Protein AF-A0A174LK91-F1 (afdb_monomer_lite)

Structure (mmCIF, N/CA/C/O backbone):
data_AF-A0A174LK91-F1
#
_entry.id   AF-A0A174LK91-F1
#
loop_
_atom_site.group_PDB
_atom_site.id
_atom_site.type_symbol
_atom_site.label_atom_id
_atom_site.label_alt_id
_atom_site.label_comp_id
_atom_site.label_asym_id
_atom_site.label_entity_id
_atom_site.label_seq_id
_atom_site.pdbx_PDB_ins_code
_atom_site.Cartn_x
_atom_site.Cartn_y
_atom_site.Cartn_z
_atom_site.occupancy
_atom_site.B_iso_or_equiv
_atom_site.auth_seq_id
_atom_site.auth_comp_id
_atom_site.auth_asym_id
_atom_site.auth_atom_id
_atom_site.pdbx_PDB_model_num
ATOM 1 N N . MET A 1 1 ? 9.162 -12.613 -14.489 1.00 63.19 1 MET A N 1
ATOM 2 C CA . MET A 1 1 ? 10.042 -11.521 -14.003 1.00 63.19 1 MET A CA 1
ATOM 3 C C . MET A 1 1 ? 9.218 -10.268 -13.689 1.00 63.19 1 MET A C 1
ATOM 5 O O . MET A 1 1 ? 9.150 -9.382 -14.520 1.00 63.19 1 MET A O 1
ATOM 9 N N . ALA A 1 2 ? 8.577 -10.181 -12.516 1.00 81.50 2 ALA A N 1
ATOM 10 C CA . ALA A 1 2 ? 7.799 -8.987 -12.127 1.00 81.50 2 ALA A CA 1
ATOM 11 C C . ALA A 1 2 ? 8.389 -8.298 -10.886 1.00 81.50 2 ALA A C 1
ATOM 13 O O . ALA A 1 2 ? 8.645 -7.100 -10.880 1.00 81.50 2 ALA A O 1
ATOM 14 N N . CYS A 1 3 ? 8.716 -9.065 -9.844 1.00 86.00 3 CYS A N 1
ATOM 15 C CA . CYS A 1 3 ? 9.160 -8.482 -8.579 1.00 86.00 3 CYS A CA 1
ATOM 16 C C . CYS A 1 3 ? 10.568 -7.885 -8.614 1.00 86.00 3 CYS A C 1
ATOM 18 O O . CYS A 1 3 ? 10.835 -6.976 -7.836 1.00 86.00 3 CYS A O 1
ATOM 20 N N . LYS A 1 4 ? 11.472 -8.356 -9.480 1.00 87.88 4 LYS A N 1
ATOM 21 C CA . LYS A 1 4 ? 12.851 -7.837 -9.548 1.00 87.88 4 LYS A CA 1
ATOM 22 C C . LYS A 1 4 ? 12.914 -6.401 -10.087 1.00 87.88 4 LYS A C 1
ATOM 24 O O . LYS A 1 4 ? 13.721 -5.626 -9.595 1.00 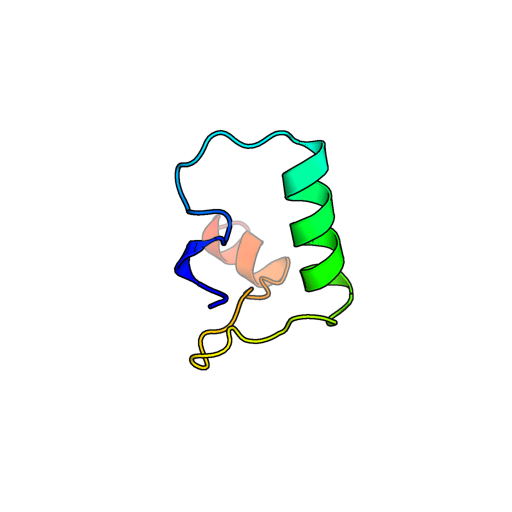87.88 4 LYS A O 1
ATOM 29 N N . ALA A 1 5 ? 12.037 -6.060 -11.032 1.00 89.88 5 ALA A N 1
ATOM 30 C CA . ALA A 1 5 ? 11.978 -4.748 -11.681 1.00 89.88 5 ALA A CA 1
ATOM 31 C C . ALA A 1 5 ? 11.003 -3.763 -11.007 1.00 89.88 5 ALA A C 1
ATOM 33 O O . ALA A 1 5 ? 10.878 -2.628 -11.447 1.00 89.88 5 ALA A O 1
ATOM 34 N N . ALA A 1 6 ? 10.283 -4.195 -9.968 1.00 91.62 6 ALA A N 1
ATOM 35 C CA . ALA A 1 6 ? 9.303 -3.356 -9.292 1.00 91.62 6 ALA A CA 1
ATOM 36 C C . ALA A 1 6 ? 9.962 -2.241 -8.469 1.00 91.62 6 ALA A C 1
ATOM 38 O O . ALA A 1 6 ? 11.024 -2.450 -7.874 1.00 91.62 6 ALA A O 1
ATOM 39 N N . ILE A 1 7 ? 9.249 -1.120 -8.346 1.00 91.44 7 ILE A N 1
ATOM 40 C CA . ILE A 1 7 ? 9.516 -0.069 -7.360 1.00 91.44 7 ILE A CA 1
ATOM 41 C C . ILE A 1 7 ? 9.620 -0.692 -5.962 1.00 91.44 7 ILE A C 1
ATOM 43 O O . ILE A 1 7 ? 8.804 -1.539 -5.580 1.00 91.44 7 ILE A O 1
ATOM 47 N N . LYS A 1 8 ? 10.637 -0.291 -5.195 1.00 91.38 8 LYS A N 1
ATOM 48 C CA . LYS A 1 8 ? 10.915 -0.815 -3.851 1.00 91.38 8 LYS A CA 1
ATOM 49 C C . LYS A 1 8 ? 10.697 0.238 -2.774 1.00 91.38 8 LYS A C 1
ATOM 51 O O . LYS A 1 8 ? 10.913 1.429 -2.987 1.00 91.38 8 LYS A O 1
ATOM 56 N N . GLY A 1 9 ? 10.343 -0.229 -1.577 1.00 90.94 9 GLY A N 1
ATOM 57 C CA . GLY A 1 9 ? 10.336 0.613 -0.383 1.00 90.94 9 GLY A CA 1
ATOM 58 C C . GLY A 1 9 ? 11.715 1.232 -0.138 1.00 90.94 9 GLY A C 1
ATOM 59 O O . GLY A 1 9 ? 12.734 0.564 -0.306 1.00 90.94 9 GLY A O 1
ATOM 60 N N . GLY A 1 10 ? 11.739 2.517 0.215 1.00 90.38 10 GLY A N 1
ATOM 61 C CA . GLY A 1 10 ? 12.970 3.277 0.459 1.00 90.38 10 GLY A CA 1
ATOM 62 C C . GLY A 1 10 ? 13.666 3.823 -0.794 1.00 90.38 10 GLY A C 1
ATOM 63 O O . GLY A 1 10 ? 14.577 4.638 -0.662 1.00 90.38 10 GLY A O 1
ATOM 64 N N . GLN A 1 11 ? 13.240 3.443 -2.004 1.00 93.50 11 GLN A N 1
ATOM 65 C CA . GLN A 1 11 ? 13.753 4.060 -3.229 1.00 93.50 11 GLN A CA 1
ATOM 66 C C . GLN A 1 11 ? 13.204 5.480 -3.404 1.00 93.50 11 GLN A C 1
ATOM 68 O O . GLN A 1 11 ? 12.020 5.744 -3.183 1.00 93.50 11 GLN A O 1
ATOM 73 N N . ARG A 1 12 ? 14.0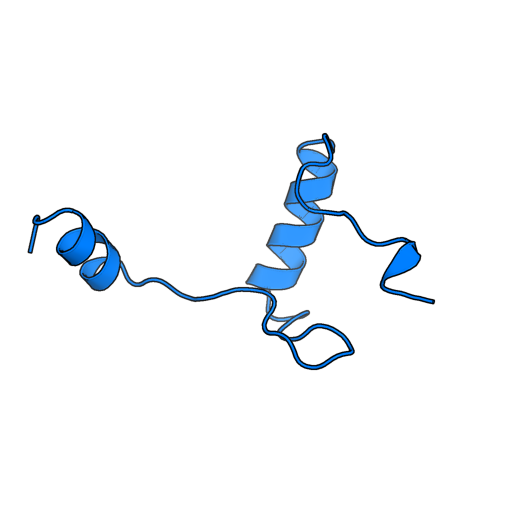72 6.394 -3.847 1.00 94.75 12 ARG A N 1
ATOM 74 C CA . ARG A 1 12 ? 13.692 7.761 -4.218 1.00 94.75 12 ARG A CA 1
ATOM 75 C C . ARG A 1 12 ? 13.203 7.763 -5.662 1.00 94.75 12 ARG A C 1
ATOM 77 O O . ARG A 1 12 ? 14.004 7.838 -6.585 1.00 94.75 12 ARG A O 1
ATOM 84 N N . ASN A 1 13 ? 11.891 7.656 -5.824 1.00 94.19 13 ASN A N 1
ATOM 85 C CA . ASN A 1 13 ? 11.219 7.689 -7.121 1.00 94.19 13 ASN A CA 1
ATOM 86 C C . ASN A 1 13 ? 10.574 9.057 -7.347 1.00 94.19 13 ASN A C 1
ATOM 88 O O . ASN A 1 13 ? 10.344 9.812 -6.398 1.00 94.19 13 ASN A O 1
ATOM 92 N N . SER A 1 14 ? 10.265 9.377 -8.601 1.00 96.69 14 SER A N 1
ATOM 93 C CA . SER A 1 14 ? 9.605 10.645 -8.919 1.00 96.69 14 SER A CA 1
ATOM 94 C C . SER A 1 14 ? 8.147 10.660 -8.421 1.00 96.69 14 SER A C 1
ATOM 96 O O . SER A 1 14 ? 7.485 9.617 -8.427 1.00 96.69 14 SER A O 1
ATOM 98 N N . PRO A 1 15 ? 7.587 11.830 -8.056 1.00 96.06 15 PRO A N 1
ATOM 99 C CA . PRO A 1 15 ? 6.178 11.928 -7.670 1.00 96.06 15 PRO A CA 1
ATOM 100 C C . PRO A 1 15 ? 5.215 11.406 -8.746 1.00 96.06 15 PRO A C 1
ATOM 102 O O . PRO A 1 15 ? 4.229 10.749 -8.424 1.00 96.06 15 PRO A O 1
ATOM 105 N N . ALA A 1 16 ? 5.520 11.645 -10.025 1.00 97.00 16 ALA A N 1
ATOM 106 C CA . ALA A 1 16 ? 4.694 11.199 -11.147 1.00 97.00 16 ALA A CA 1
ATOM 107 C C . ALA A 1 16 ? 4.645 9.667 -11.275 1.00 97.00 16 ALA A C 1
ATOM 109 O O . ALA A 1 16 ? 3.607 9.095 -11.602 1.00 97.00 16 ALA A O 1
ATOM 110 N N . GLU A 1 17 ? 5.760 8.992 -11.005 1.00 95.19 17 GLU A N 1
ATOM 111 C CA . GLU A 1 17 ? 5.837 7.534 -11.021 1.00 95.19 17 GLU A CA 1
ATOM 112 C C . GLU A 1 17 ? 5.049 6.919 -9.859 1.00 95.19 17 GLU A C 1
ATOM 114 O O . GLU A 1 17 ? 4.251 6.002 -10.059 1.00 95.19 17 GLU A O 1
ATOM 119 N N . LEU A 1 18 ? 5.198 7.481 -8.657 1.00 95.12 18 LEU A N 1
ATOM 120 C CA . LEU A 1 18 ? 4.456 7.041 -7.476 1.00 95.12 18 LEU A CA 1
ATOM 121 C C . LEU A 1 18 ? 2.945 7.262 -7.632 1.00 95.12 18 LEU A C 1
ATOM 123 O O . LEU A 1 18 ? 2.158 6.402 -7.235 1.00 95.12 18 LEU A O 1
ATOM 127 N N . LEU A 1 19 ? 2.533 8.367 -8.266 1.00 96.38 19 LEU A N 1
ATOM 128 C CA . LEU A 1 19 ? 1.128 8.652 -8.562 1.00 96.38 19 LEU A CA 1
ATOM 129 C C . LEU A 1 19 ? 0.502 7.556 -9.435 1.00 96.38 19 LEU A C 1
ATOM 131 O O . LEU A 1 19 ? -0.603 7.107 -9.142 1.00 96.38 19 LEU A O 1
ATOM 135 N N . LYS A 1 20 ? 1.209 7.083 -10.471 1.00 95.31 20 LYS A N 1
ATOM 136 C CA . LYS A 1 20 ? 0.719 6.000 -11.341 1.00 95.31 20 LYS A CA 1
ATOM 137 C C . LYS A 1 20 ? 0.469 4.712 -10.560 1.00 95.31 20 LYS A C 1
ATOM 139 O O . LYS A 1 20 ? -0.549 4.055 -10.768 1.00 95.31 20 LYS A O 1
ATOM 144 N N . VAL A 1 21 ? 1.371 4.364 -9.639 1.00 94.12 21 VAL A N 1
ATOM 145 C CA . VAL A 1 21 ? 1.191 3.193 -8.769 1.00 94.12 21 VAL A CA 1
ATOM 146 C C . VAL A 1 21 ? -0.022 3.374 -7.864 1.00 94.12 21 VAL A C 1
ATOM 148 O O . VAL A 1 21 ? -0.865 2.482 -7.792 1.00 94.12 21 VAL A O 1
ATOM 151 N N . ALA A 1 22 ? -0.147 4.536 -7.220 1.00 94.94 22 ALA A N 1
ATOM 152 C CA . ALA A 1 22 ? -1.283 4.833 -6.358 1.00 94.94 22 ALA A CA 1
ATOM 153 C C . ALA A 1 22 ? -2.612 4.753 -7.126 1.00 94.94 22 ALA A C 1
ATOM 155 O O . ALA A 1 22 ? -3.546 4.114 -6.658 1.00 94.94 22 ALA A O 1
ATOM 156 N N . GLN A 1 23 ? -2.687 5.314 -8.335 1.00 96.31 23 GLN A N 1
ATOM 157 C CA . GLN A 1 23 ? -3.885 5.259 -9.178 1.00 96.31 23 GLN A CA 1
ATOM 158 C C . GLN A 1 23 ? -4.295 3.824 -9.532 1.00 96.31 23 GLN A C 1
ATOM 160 O O . GLN A 1 23 ? -5.477 3.501 -9.456 1.00 96.31 23 GLN A O 1
ATOM 165 N N . ALA A 1 24 ? -3.341 2.952 -9.871 1.00 94.44 24 ALA A N 1
ATOM 166 C CA . ALA A 1 24 ? -3.621 1.548 -10.184 1.00 94.44 24 ALA A CA 1
ATOM 167 C C . ALA A 1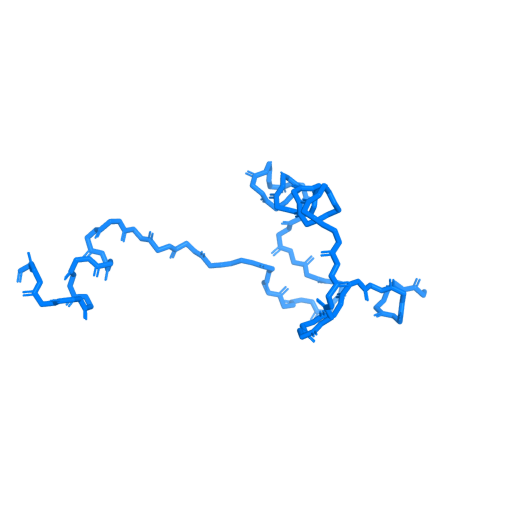 24 ? -4.148 0.752 -8.975 1.00 94.44 24 ALA A C 1
ATOM 169 O O . ALA A 1 24 ? -4.971 -0.152 -9.126 1.00 94.44 24 ALA A O 1
ATOM 170 N N . VAL A 1 25 ? -3.678 1.089 -7.772 1.00 94.69 25 VAL A N 1
ATOM 171 C CA . VAL A 1 25 ? -4.174 0.503 -6.521 1.00 94.69 25 VAL A CA 1
ATOM 172 C C . VAL A 1 25 ? -5.569 1.038 -6.195 1.00 94.69 25 VAL A C 1
ATOM 174 O O . VAL A 1 25 ? -6.478 0.257 -5.925 1.00 94.69 25 VAL A O 1
ATOM 177 N N . MET A 1 26 ? -5.764 2.357 -6.279 1.00 94.81 26 MET A N 1
ATOM 178 C CA . MET A 1 26 ? -7.032 3.024 -5.960 1.00 94.81 26 MET A CA 1
ATOM 179 C C . MET A 1 26 ? -8.163 2.650 -6.926 1.00 94.81 26 MET A C 1
ATOM 181 O O . MET A 1 26 ? -9.315 2.581 -6.511 1.00 94.81 26 MET A O 1
ATOM 185 N N . SER A 1 27 ? -7.859 2.369 -8.197 1.00 96.06 27 SER A N 1
ATOM 186 C CA . SER A 1 27 ? -8.849 1.878 -9.166 1.00 96.06 27 SER A CA 1
ATOM 187 C C . SER A 1 27 ? -9.258 0.420 -8.933 1.00 96.06 27 SER A C 1
ATOM 189 O O . SER A 1 27 ? -10.193 -0.071 -9.563 1.00 96.06 27 SER A O 1
ATOM 191 N N . GLY A 1 28 ? -8.550 -0.300 -8.058 1.00 93.12 28 GLY A N 1
ATOM 192 C CA . GLY A 1 28 ? -8.764 -1.722 -7.816 1.00 93.12 28 GLY A CA 1
ATOM 193 C C . GLY A 1 28 ? -8.225 -2.636 -8.919 1.00 93.12 28 GLY A C 1
ATOM 194 O O . GLY A 1 28 ? -8.441 -3.846 -8.835 1.00 93.12 28 GLY A O 1
ATOM 195 N N . ALA A 1 29 ? -7.505 -2.098 -9.914 1.00 92.56 29 ALA A N 1
ATOM 196 C CA . ALA A 1 29 ? -6.847 -2.889 -10.956 1.00 92.56 29 ALA A CA 1
ATOM 197 C C . ALA A 1 29 ? -5.767 -3.820 -10.378 1.00 92.56 29 ALA A C 1
ATOM 199 O O . ALA A 1 29 ? -5.499 -4.887 -10.929 1.00 92.56 29 ALA A O 1
ATOM 200 N N . VAL A 1 30 ? -5.172 -3.441 -9.242 1.00 90.50 30 VAL A N 1
ATOM 201 C CA . VAL A 1 30 ? -4.213 -4.260 -8.499 1.00 90.50 30 VAL A CA 1
ATOM 202 C C . VAL A 1 30 ? -4.658 -4.363 -7.043 1.00 90.50 30 VAL A C 1
ATOM 204 O O . VAL A 1 30 ? -4.694 -3.365 -6.331 1.00 90.50 30 VAL A O 1
ATOM 207 N N . LYS A 1 31 ? -4.971 -5.583 -6.589 1.00 93.44 31 LYS A N 1
ATOM 208 C CA . LYS A 1 31 ? -5.379 -5.868 -5.194 1.00 93.44 31 LYS A CA 1
ATOM 209 C C . LYS A 1 31 ? -4.375 -6.736 -4.437 1.00 93.44 31 LYS A C 1
ATOM 211 O O . LYS A 1 31 ? -4.181 -6.569 -3.234 1.00 93.44 31 LYS A O 1
ATOM 216 N N . TYR A 1 32 ? -3.694 -7.621 -5.159 1.00 94.81 32 TYR A N 1
ATOM 217 C CA . TYR A 1 32 ? -2.700 -8.534 -4.613 1.00 94.81 32 TYR A CA 1
ATOM 218 C C . TYR A 1 32 ? -1.457 -8.537 -5.494 1.00 94.81 32 TYR A C 1
ATOM 220 O O . TYR A 1 32 ? -1.536 -8.379 -6.712 1.00 94.81 32 TYR A O 1
ATOM 228 N N . CYS A 1 33 ? -0.299 -8.734 -4.875 1.00 92.19 33 CYS A N 1
ATOM 229 C CA . CYS A 1 33 ? 0.921 -9.035 -5.605 1.00 92.19 33 CYS A CA 1
ATOM 230 C C . CYS A 1 33 ? 0.854 -10.476 -6.160 1.00 92.19 33 CYS A C 1
ATOM 232 O O . CYS A 1 33 ? 0.069 -11.286 -5.661 1.00 92.19 33 CYS A O 1
ATOM 234 N N . PRO A 1 34 ? 1.709 -10.858 -7.128 1.00 91.56 34 PRO A N 1
ATOM 235 C CA . PRO A 1 34 ? 1.708 -12.211 -7.700 1.00 91.56 34 PRO A CA 1
ATOM 236 C C . PRO A 1 34 ? 2.033 -13.332 -6.691 1.00 91.56 34 PRO A C 1
ATOM 238 O O . PRO A 1 34 ? 1.925 -14.503 -7.028 1.00 91.56 34 PRO A O 1
ATOM 241 N N . HIS A 1 35 ? 2.420 -12.988 -5.459 1.00 94.00 35 HIS A N 1
ATOM 242 C CA . HIS A 1 35 ? 2.655 -13.928 -4.358 1.00 94.00 35 HIS A CA 1
ATOM 243 C C . HIS A 1 35 ? 1.554 -13.884 -3.279 1.00 94.00 35 HIS A C 1
ATOM 245 O O . HIS A 1 35 ? 1.764 -14.376 -2.174 1.00 94.00 35 HIS A O 1
ATOM 251 N N . GLY A 1 36 ? 0.421 -13.226 -3.546 1.00 91.88 36 GLY A N 1
ATOM 252 C CA . GLY A 1 36 ? -0.747 -13.203 -2.658 1.00 91.88 36 GLY A CA 1
ATOM 253 C C . GLY A 1 36 ? -0.725 -12.160 -1.534 1.00 91.88 36 GLY A C 1
ATOM 254 O O . GLY A 1 36 ? -1.658 -12.112 -0.739 1.00 91.88 36 GLY A O 1
ATOM 255 N N . ARG A 1 37 ? 0.293 -11.291 -1.445 1.00 94.75 37 ARG A N 1
ATOM 256 C CA . ARG A 1 37 ? 0.302 -10.210 -0.437 1.00 94.75 37 ARG A CA 1
ATOM 257 C C . ARG A 1 37 ? -0.631 -9.071 -0.868 1.00 94.75 37 ARG A C 1
ATOM 259 O O . ARG A 1 37 ? -0.544 -8.668 -2.032 1.00 94.75 37 ARG A O 1
ATOM 266 N N . PRO A 1 38 ? -1.473 -8.525 0.029 1.00 95.06 38 PRO A N 1
ATOM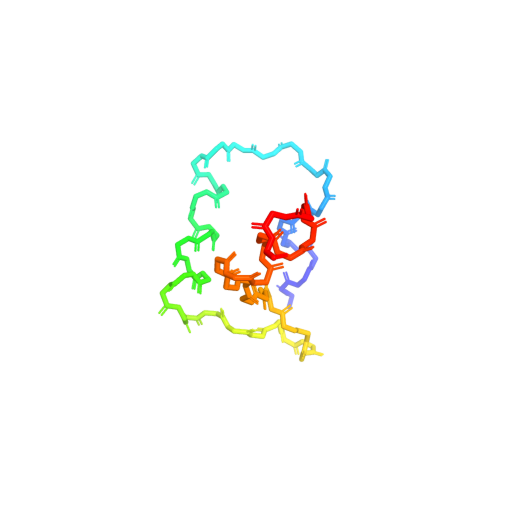 267 C CA . PRO A 1 38 ? -2.290 -7.358 -0.287 1.00 95.06 38 PRO A CA 1
ATOM 268 C C . PRO A 1 38 ? -1.394 -6.152 -0.590 1.00 95.06 38 PRO A C 1
ATOM 270 O O . PRO A 1 38 ? -0.341 -5.986 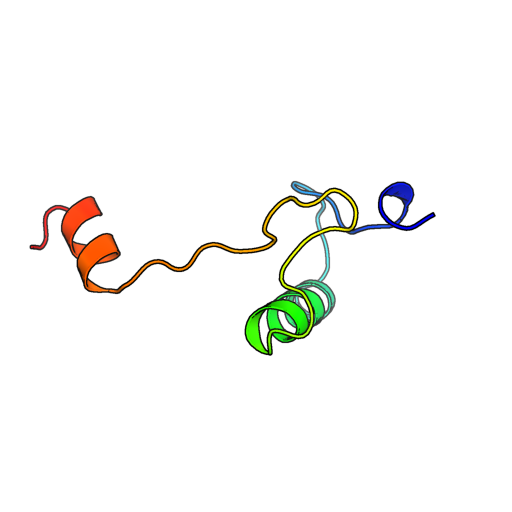0.030 1.00 95.06 38 PRO A O 1
ATOM 273 N N . VAL A 1 39 ? -1.800 -5.323 -1.553 1.00 95.06 39 VAL A N 1
ATOM 274 C CA . VAL A 1 39 ? -1.018 -4.136 -1.959 1.00 95.06 39 VAL A CA 1
ATOM 275 C C . VAL A 1 39 ? -1.388 -2.869 -1.190 1.00 95.06 39 VAL A C 1
ATOM 277 O O . VAL A 1 39 ? -0.604 -1.926 -1.162 1.00 95.06 39 VAL A O 1
ATOM 280 N N . ALA A 1 40 ? -2.557 -2.853 -0.551 1.00 95.06 40 ALA A N 1
ATOM 281 C CA . ALA A 1 40 ? -3.026 -1.764 0.293 1.00 95.06 40 ALA A CA 1
ATOM 282 C C . ALA A 1 40 ? -3.906 -2.298 1.426 1.00 95.06 40 ALA A C 1
ATOM 284 O O . ALA A 1 40 ? -4.428 -3.413 1.356 1.00 95.06 40 ALA A O 1
ATOM 285 N N . ILE A 1 41 ? -4.063 -1.477 2.459 1.00 94.12 41 ILE A N 1
ATOM 286 C CA . ILE A 1 41 ? -5.045 -1.658 3.526 1.00 94.12 41 ILE A CA 1
ATOM 287 C C . ILE A 1 41 ? -5.943 -0.427 3.554 1.00 94.12 41 ILE A C 1
ATOM 289 O O . ILE A 1 41 ? -5.483 0.683 3.281 1.00 94.12 41 ILE A O 1
ATOM 293 N N . GLU A 1 42 ? -7.206 -0.621 3.902 1.00 92.38 42 GLU A N 1
ATOM 294 C CA . GLU A 1 42 ? -8.137 0.480 4.108 1.00 92.38 42 GLU A CA 1
ATOM 295 C C . GLU A 1 42 ? -8.148 0.869 5.586 1.00 92.38 42 GLU A C 1
ATOM 297 O O . GLU A 1 42 ? -8.183 0.010 6.470 1.00 92.38 42 GLU A O 1
ATOM 302 N N . LEU A 1 43 ? -8.090 2.172 5.852 1.00 94.50 43 LEU A N 1
ATOM 303 C CA . LEU A 1 43 ? -8.230 2.726 7.189 1.00 94.50 43 LEU A CA 1
ATOM 304 C C . LEU A 1 43 ? -9.365 3.741 7.160 1.00 94.50 43 LEU A C 1
ATOM 306 O O . LEU A 1 43 ? -9.251 4.790 6.526 1.00 94.50 43 LEU A O 1
ATOM 310 N N . THR A 1 44 ? -10.459 3.433 7.848 1.00 95.69 44 THR A N 1
ATOM 311 C CA . THR A 1 44 ? -11.590 4.354 7.932 1.00 95.69 44 THR A CA 1
ATOM 312 C C . THR A 1 44 ? -11.229 5.560 8.790 1.00 95.69 44 THR A C 1
ATOM 314 O O . THR A 1 44 ? -10.350 5.507 9.657 1.00 95.69 44 THR A O 1
ATOM 317 N N . ARG A 1 45 ? -11.957 6.662 8.597 1.00 95.06 45 ARG A N 1
ATOM 318 C CA . ARG A 1 45 ? -11.778 7.872 9.404 1.00 95.06 45 ARG A CA 1
ATOM 319 C C . ARG A 1 45 ? -11.926 7.597 10.904 1.00 95.06 45 ARG A C 1
ATOM 321 O O . ARG A 1 45 ? -11.087 8.038 11.677 1.00 95.06 45 ARG A O 1
ATOM 328 N N . GLN A 1 46 ? -12.917 6.799 11.298 1.00 95.94 46 GLN A N 1
ATOM 329 C CA . GLN A 1 46 ? -13.118 6.412 12.696 1.00 95.94 46 GLN A CA 1
ATOM 330 C C . GLN A 1 46 ? -11.933 5.600 13.248 1.00 95.94 46 GLN A C 1
ATOM 332 O O . GLN A 1 46 ? -11.482 5.826 14.370 1.00 95.94 46 GLN A O 1
ATOM 337 N N . GLN A 1 47 ? -11.392 4.660 12.461 1.00 96.31 47 GLN A N 1
ATOM 338 C CA . GLN A 1 47 ? -10.208 3.893 12.861 1.00 96.31 47 GLN A CA 1
ATOM 339 C C . GLN A 1 47 ? -8.976 4.793 13.007 1.00 96.31 47 GLN A C 1
ATOM 341 O O . GLN A 1 47 ? -8.152 4.558 13.892 1.00 96.31 47 GLN A O 1
ATOM 346 N N . LEU A 1 48 ? -8.852 5.817 12.161 1.00 95.88 48 LEU A N 1
ATOM 347 C CA . LEU A 1 48 ? -7.806 6.828 12.260 1.00 95.88 48 LEU A CA 1
ATOM 348 C C . LEU A 1 48 ? -7.981 7.669 13.533 1.00 95.88 48 LEU A C 1
ATOM 350 O O . LEU A 1 48 ? -7.052 7.760 14.328 1.00 95.88 48 LEU A O 1
ATOM 354 N N . GLU A 1 49 ? -9.171 8.220 13.774 1.00 96.56 49 GLU A N 1
ATOM 355 C CA . GLU A 1 49 ? -9.492 9.042 14.951 1.00 96.56 49 GLU A CA 1
ATOM 356 C C . GLU A 1 49 ? -9.239 8.290 16.263 1.00 96.56 49 GLU A C 1
ATOM 358 O O . GLU A 1 49 ? -8.579 8.825 17.157 1.00 96.56 49 GLU A O 1
ATOM 363 N N . LYS A 1 50 ? -9.638 7.013 16.341 1.00 96.44 50 LYS A N 1
ATOM 364 C CA . LYS A 1 50 ? -9.362 6.145 17.494 1.00 96.44 50 LYS A CA 1
ATOM 365 C C . LYS A 1 50 ? -7.865 6.002 17.780 1.00 96.44 50 LYS A C 1
ATOM 367 O O . LYS A 1 50 ? -7.464 6.033 18.939 1.00 96.44 50 LYS A O 1
ATOM 372 N N . ARG A 1 51 ? -7.018 5.872 16.750 1.00 94.19 51 ARG A N 1
ATOM 373 C CA . ARG A 1 51 ? -5.552 5.756 16.918 1.00 94.19 51 ARG A CA 1
ATOM 374 C C . ARG A 1 51 ? -4.906 7.039 17.439 1.00 94.19 51 ARG A C 1
ATOM 376 O O . ARG A 1 51 ? -3.850 6.964 18.054 1.00 94.19 51 ARG A O 1
ATOM 383 N N . PHE A 1 52 ? -5.538 8.187 17.209 1.00 95.88 52 PHE A N 1
ATOM 384 C CA . PHE A 1 52 ? -5.099 9.480 17.734 1.00 95.88 52 PHE A CA 1
ATOM 385 C C . PHE A 1 52 ? -5.795 9.873 19.046 1.00 95.88 52 PHE A C 1
ATOM 387 O O . PHE A 1 52 ? -5.596 10.995 19.505 1.00 95.88 52 PHE A O 1
ATOM 394 N N . GLY A 1 53 ? -6.614 8.993 19.639 1.00 94.44 53 GLY A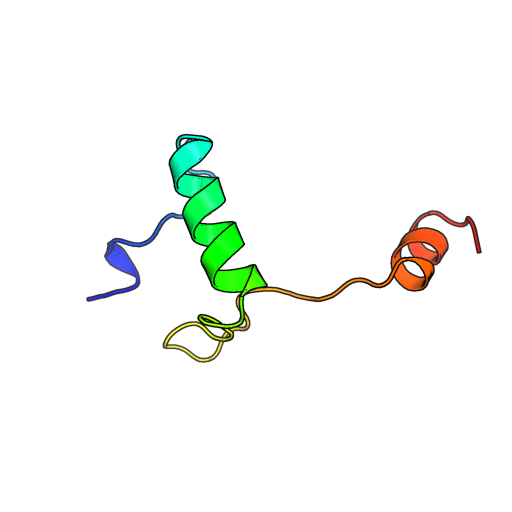 N 1
ATOM 395 C CA . GLY A 1 53 ? -7.351 9.285 20.874 1.00 94.44 53 GLY A CA 1
ATOM 396 C C . GLY A 1 53 ? -8.399 10.391 20.719 1.00 94.44 53 GLY A C 1
ATOM 397 O O . GLY A 1 53 ? -8.658 11.124 21.664 1.00 94.44 53 GLY A O 1
ATOM 398 N N . ARG A 1 54 ? -8.956 10.557 19.513 1.00 91.81 54 ARG A N 1
ATOM 399 C CA . ARG A 1 54 ? -9.944 11.601 19.176 1.00 91.81 54 ARG A CA 1
ATOM 400 C C . ARG A 1 54 ? -11.386 11.077 19.118 1.00 91.81 54 ARG A C 1
ATOM 402 O O . ARG A 1 54 ? -12.250 11.791 18.619 1.00 91.81 54 ARG A O 1
ATOM 409 N N . ALA A 1 55 ? -11.604 9.835 19.547 1.00 68.44 55 ALA A N 1
ATOM 410 C CA . ALA A 1 55 ? -12.865 9.100 19.463 1.00 68.44 55 ALA A CA 1
ATOM 411 C C . ALA A 1 55 ? -13.395 8.762 20.856 1.00 68.44 55 ALA A C 1
ATOM 413 O O . ALA A 1 55 ? -12.548 8.464 21.729 1.00 68.44 55 ALA A O 1
#

Organism: Flavonifractor plautii (NCBI:txid292800)

Foldseek 3Di:
DPVVPDDDPPDDDDPVVVVVVVVCVVVVVDQADPVGHGPDDDADPVNVCVVVVND

Radius of gyration: 14.56 Å; chains: 1; bounding box: 27×26×35 Å

Sequence (55 aa):
MACKAAIKGGQRNSPAELLKVAQAVMSGAVKYCPHGRPVAIELTRQQLEKRFGRA

pLDDT: mean 92.64, std 5.93, range [63.19, 97.0]

Secondary structure (DSSP, 8-state):
--SSSS--TT----HHHHHHHHHHHHTTS--B-TTS-BS-----HHHHHHHTT--

InterPro domains:
  IPR037198 MutL, C-terminal domain superfamily [SSF118116] (1-54)
  IPR042120 MutL, C-terminal domain, dimerisation subdomain [G3DSA:3.30.1540.20] (1-55)